Protein AF-A0A7J4EQ79-F1 (afdb_monomer)

Structure (mmCIF, N/CA/C/O backbone):
data_AF-A0A7J4EQ79-F1
#
_entry.id   AF-A0A7J4EQ79-F1
#
loop_
_atom_site.group_PDB
_atom_site.id
_atom_site.type_symbol
_atom_site.label_atom_id
_atom_site.label_alt_id
_atom_site.label_comp_id
_atom_site.label_asym_id
_atom_site.label_entity_id
_atom_site.label_seq_id
_atom_site.pdbx_PDB_ins_code
_atom_site.Cartn_x
_atom_site.Cartn_y
_atom_site.Cartn_z
_atom_site.occupancy
_atom_site.B_iso_or_equiv
_atom_site.auth_seq_id
_atom_site.auth_comp_id
_atom_site.auth_asym_id
_atom_site.auth_atom_id
_atom_site.pdbx_PDB_model_num
ATOM 1 N N . MET A 1 1 ? 12.457 -4.983 5.572 1.00 56.47 1 MET A N 1
ATOM 2 C CA . MET A 1 1 ? 11.618 -4.082 6.400 1.00 56.47 1 MET A CA 1
ATOM 3 C C . MET A 1 1 ? 12.089 -2.631 6.639 1.00 56.47 1 MET A C 1
ATOM 5 O O . MET A 1 1 ? 11.504 -1.751 6.035 1.00 56.47 1 MET A O 1
ATOM 9 N N . ARG A 1 2 ? 13.084 -2.270 7.482 1.00 57.53 2 ARG A N 1
ATOM 10 C CA . ARG A 1 2 ? 13.373 -0.821 7.752 1.00 57.53 2 ARG A CA 1
ATOM 11 C C . ARG A 1 2 ? 14.104 -0.050 6.636 1.00 57.53 2 ARG A C 1
ATOM 13 O O . ARG A 1 2 ? 14.234 1.163 6.742 1.00 57.53 2 ARG A O 1
ATOM 20 N N . ARG A 1 3 ? 14.628 -0.730 5.612 1.00 60.31 3 ARG A N 1
ATOM 21 C CA . ARG A 1 3 ? 15.506 -0.119 4.595 1.00 60.31 3 ARG A CA 1
ATOM 22 C C . ARG A 1 3 ? 14.775 0.634 3.477 1.00 60.3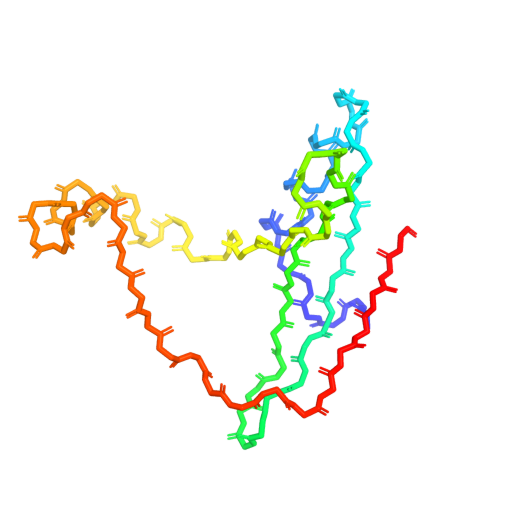1 3 ARG A C 1
ATOM 24 O O . ARG A 1 3 ? 15.418 1.457 2.841 1.00 60.31 3 ARG A O 1
ATOM 31 N N . TYR A 1 4 ? 13.474 0.401 3.292 1.00 63.53 4 TYR A N 1
ATOM 32 C CA . TYR A 1 4 ? 12.721 0.900 2.131 1.00 63.53 4 TYR A CA 1
ATOM 33 C C . TYR A 1 4 ? 11.463 1.709 2.494 1.00 63.53 4 TYR A C 1
ATOM 35 O O . TYR A 1 4 ? 10.739 2.157 1.613 1.00 63.53 4 TYR A O 1
ATOM 43 N N . LEU A 1 5 ? 11.198 1.935 3.787 1.00 73.12 5 LEU A N 1
ATOM 44 C CA . LEU A 1 5 ? 10.035 2.705 4.235 1.00 73.12 5 LEU A CA 1
ATOM 45 C C . LEU A 1 5 ? 10.343 4.205 4.224 1.00 73.12 5 LEU A C 1
ATOM 47 O O . LEU A 1 5 ? 11.191 4.678 4.985 1.00 73.12 5 LEU A O 1
ATOM 51 N N . SER A 1 6 ? 9.629 4.950 3.381 1.00 82.69 6 SER A N 1
ATOM 52 C CA . SER A 1 6 ? 9.690 6.411 3.346 1.00 82.69 6 SER A CA 1
ATOM 53 C C . SER A 1 6 ? 8.865 7.047 4.476 1.00 82.69 6 SER A C 1
ATOM 55 O O . SER A 1 6 ? 8.067 6.388 5.153 1.00 82.69 6 SER A O 1
ATOM 57 N N . SER A 1 7 ? 9.046 8.351 4.700 1.00 85.00 7 SER A N 1
ATOM 58 C CA . SER A 1 7 ? 8.302 9.098 5.724 1.00 85.00 7 SER A CA 1
ATOM 59 C C . SER A 1 7 ? 6.790 9.112 5.491 1.00 85.00 7 SER A C 1
ATOM 61 O O . SER A 1 7 ? 6.024 9.100 6.451 1.00 85.00 7 SER A O 1
ATOM 63 N N . GLU A 1 8 ? 6.357 9.110 4.233 1.00 87.12 8 GLU A N 1
ATOM 64 C CA . GLU A 1 8 ? 4.954 9.116 3.816 1.00 87.12 8 GLU A CA 1
ATOM 65 C C . GLU A 1 8 ? 4.262 7.816 4.224 1.00 87.12 8 GLU A C 1
ATOM 67 O O . GLU A 1 8 ? 3.186 7.853 4.822 1.00 87.12 8 GLU A O 1
ATOM 72 N N . ILE A 1 9 ? 4.933 6.683 3.995 1.00 90.94 9 ILE A N 1
ATOM 73 C CA . ILE A 1 9 ? 4.443 5.349 4.354 1.00 90.94 9 ILE A CA 1
ATOM 74 C C . ILE A 1 9 ? 4.225 5.242 5.868 1.00 90.94 9 ILE A C 1
ATOM 76 O O . ILE A 1 9 ? 3.191 4.740 6.321 1.00 90.94 9 ILE A O 1
ATOM 80 N N . TYR A 1 10 ? 5.165 5.766 6.663 1.00 91.94 10 TYR A N 1
ATOM 81 C CA . TYR A 1 10 ? 5.017 5.844 8.119 1.00 91.94 10 TYR A CA 1
ATOM 82 C C . TYR A 1 10 ? 3.888 6.783 8.549 1.00 91.94 10 TYR A C 1
ATOM 84 O O . TYR A 1 10 ? 3.138 6.461 9.471 1.00 91.94 10 TYR A O 1
ATOM 92 N N . LEU A 1 11 ? 3.766 7.945 7.906 1.00 92.00 11 LEU A N 1
ATOM 93 C CA . LEU A 1 11 ? 2.764 8.944 8.258 1.00 92.00 11 LEU A CA 1
ATOM 94 C C . LEU A 1 11 ? 1.344 8.424 8.010 1.00 92.00 11 LEU A C 1
ATOM 96 O O . LEU A 1 11 ? 0.491 8.562 8.887 1.00 92.00 11 LEU A O 1
ATOM 100 N N . LEU A 1 12 ? 1.091 7.800 6.854 1.00 93.19 12 LEU A N 1
ATOM 101 C CA . LEU A 1 12 ? -0.216 7.220 6.539 1.00 93.19 12 LEU A CA 1
ATOM 102 C C . LEU A 1 12 ? -0.568 6.085 7.506 1.00 93.19 12 LEU A C 1
ATOM 104 O O . LEU A 1 12 ? -1.662 6.094 8.069 1.00 93.19 12 LEU A O 1
ATOM 108 N N . HIS A 1 13 ? 0.368 5.163 7.750 1.00 95.19 13 HIS A N 1
ATOM 109 C CA . HIS A 1 13 ? 0.185 4.067 8.704 1.00 95.19 13 HIS A CA 1
ATOM 110 C C . HIS A 1 13 ? -0.203 4.583 10.095 1.00 95.19 13 HIS A C 1
ATOM 112 O O . HIS A 1 13 ? -1.243 4.218 10.637 1.00 95.19 13 HIS A O 1
ATOM 118 N N . ASN A 1 14 ? 0.608 5.478 10.665 1.00 95.19 14 ASN A N 1
ATOM 119 C CA . ASN A 1 14 ? 0.401 5.953 12.032 1.00 95.19 14 ASN A CA 1
ATOM 120 C C . ASN A 1 14 ? -0.903 6.742 12.170 1.00 95.19 14 ASN A C 1
ATOM 122 O 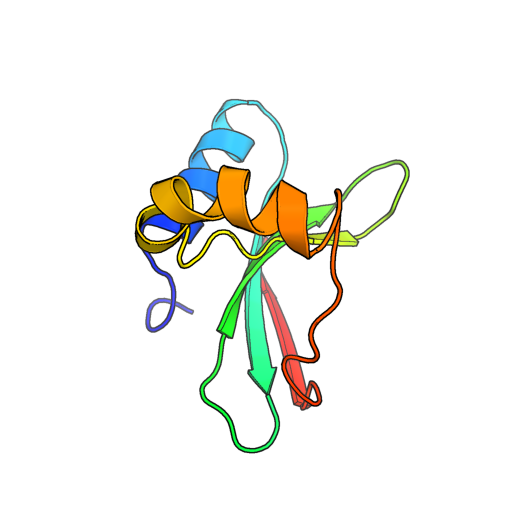O . ASN A 1 14 ? -1.605 6.597 13.168 1.00 95.19 14 ASN A O 1
ATOM 126 N N . ASN A 1 15 ? -1.251 7.552 11.168 1.00 96.19 15 ASN A N 1
ATOM 127 C CA . ASN A 1 15 ? -2.520 8.269 11.169 1.00 96.19 15 ASN A CA 1
ATOM 128 C C . ASN A 1 15 ? -3.710 7.308 11.090 1.00 96.19 15 ASN A C 1
ATOM 130 O O . ASN A 1 15 ? -4.702 7.533 11.778 1.00 96.19 15 ASN A O 1
ATOM 134 N N . ALA A 1 16 ? -3.627 6.241 10.294 1.00 95.75 16 ALA A N 1
ATOM 135 C CA . ALA A 1 16 ? -4.682 5.235 10.233 1.00 95.75 16 ALA A CA 1
ATOM 136 C C . ALA A 1 16 ? -4.871 4.525 11.583 1.00 95.75 16 ALA A C 1
ATOM 138 O O . ALA A 1 16 ? -5.986 4.511 12.109 1.00 95.75 16 ALA A O 1
ATOM 139 N N . GLU A 1 17 ? -3.780 4.048 12.186 1.00 96.00 17 GLU A N 1
ATOM 140 C CA . GLU A 1 17 ? -3.796 3.362 13.485 1.00 96.00 17 GLU A CA 1
ATOM 141 C C . GLU A 1 17 ? -4.372 4.248 14.601 1.00 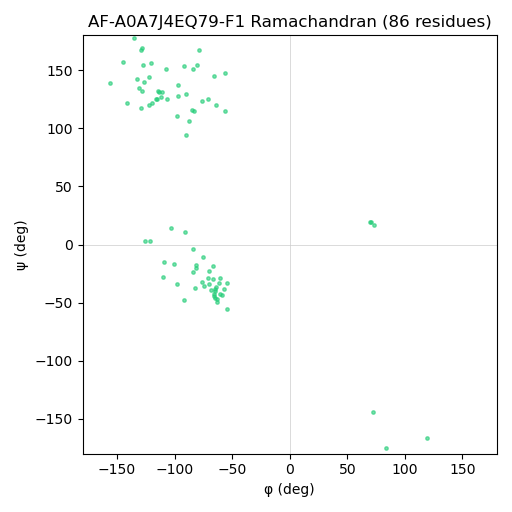96.00 17 GLU A C 1
ATOM 143 O O . GLU A 1 17 ? -5.239 3.819 15.361 1.00 96.00 17 GLU A O 1
ATOM 148 N N . VAL A 1 18 ? -3.980 5.528 14.657 1.00 97.69 18 VAL A N 1
ATOM 149 C CA . VAL A 1 18 ? -4.533 6.505 15.619 1.00 97.69 18 VAL A CA 1
ATOM 150 C C . VAL A 1 18 ? -6.045 6.701 15.446 1.00 97.69 18 VAL A C 1
ATOM 152 O O . VAL A 1 18 ? -6.742 6.986 16.419 1.00 97.69 18 VAL A O 1
ATOM 155 N N . ASN A 1 19 ? -6.570 6.521 14.234 1.00 96.56 19 ASN A N 1
ATOM 156 C CA . ASN A 1 19 ? -8.001 6.607 13.937 1.00 96.56 19 ASN A CA 1
ATOM 157 C C . ASN A 1 19 ? -8.728 5.251 14.047 1.00 96.56 19 ASN A C 1
ATOM 159 O O . ASN A 1 19 ? -9.886 5.144 13.646 1.00 96.56 19 ASN A O 1
ATOM 163 N N . GLY A 1 20 ? -8.078 4.216 14.593 1.00 94.31 20 GLY A N 1
ATOM 164 C CA . GLY A 1 20 ? -8.667 2.886 14.769 1.00 94.31 20 GLY A CA 1
ATOM 165 C C . GLY A 1 20 ? -8.813 2.091 13.469 1.00 94.31 20 GLY A C 1
ATOM 166 O O . GLY A 1 20 ? -9.574 1.123 13.424 1.00 94.31 20 GLY A O 1
ATOM 167 N N . ILE A 1 21 ? -8.109 2.493 12.409 1.00 93.62 21 ILE A N 1
ATOM 168 C CA . ILE A 1 21 ? -8.061 1.779 11.134 1.00 93.62 21 ILE A CA 1
ATOM 169 C C . ILE A 1 21 ? -6.787 0.941 11.126 1.00 93.62 21 ILE A C 1
ATOM 171 O O . ILE A 1 21 ? -5.693 1.491 11.028 1.00 93.62 21 ILE A O 1
ATOM 175 N N . ARG A 1 22 ? -6.940 -0.387 11.191 1.00 93.19 22 ARG A N 1
ATOM 176 C CA . ARG A 1 22 ? -5.801 -1.309 11.148 1.00 93.19 22 ARG A CA 1
ATOM 177 C C . ARG A 1 22 ? -5.080 -1.210 9.803 1.00 93.19 22 ARG A C 1
ATOM 179 O O . ARG A 1 22 ? -5.672 -1.498 8.756 1.00 93.19 22 ARG A O 1
ATOM 186 N N . ALA A 1 23 ? -3.809 -0.854 9.856 1.00 95.88 23 ALA A N 1
ATOM 187 C CA . ALA A 1 23 ? -2.904 -0.702 8.737 1.00 95.88 23 ALA A CA 1
ATOM 188 C C . ALA A 1 23 ? -1.713 -1.654 8.887 1.00 95.88 23 ALA A C 1
ATOM 190 O O . ALA A 1 23 ? -1.368 -2.097 9.975 1.00 95.88 23 ALA A O 1
ATOM 191 N N . GLY A 1 24 ? -1.089 -1.977 7.766 1.00 95.62 24 GLY A N 1
ATOM 192 C CA . GLY A 1 24 ? 0.175 -2.692 7.716 1.00 95.62 24 GLY A CA 1
ATOM 193 C C . GLY A 1 24 ? 1.124 -2.057 6.710 1.00 95.62 24 GLY A C 1
ATOM 194 O O . GLY A 1 24 ? 0.774 -1.110 5.991 1.00 95.62 24 GLY A O 1
ATOM 195 N N . PHE A 1 25 ? 2.320 -2.620 6.635 1.00 95.12 25 PHE A N 1
ATOM 196 C CA . PHE A 1 25 ? 3.320 -2.322 5.617 1.00 95.12 25 PHE A CA 1
ATOM 197 C C . PHE A 1 25 ? 3.431 -3.483 4.637 1.00 95.12 25 PHE A C 1
ATOM 199 O O . PHE A 1 25 ? 3.225 -4.641 5.007 1.00 95.12 25 PHE A O 1
ATOM 206 N N . VAL A 1 26 ? 3.795 -3.171 3.399 1.00 94.56 26 VAL A N 1
ATOM 207 C CA . VAL A 1 26 ? 4.059 -4.169 2.361 1.00 94.56 26 VAL A CA 1
ATOM 208 C C . VAL A 1 26 ? 5.380 -3.859 1.698 1.00 94.56 26 VAL A C 1
ATOM 210 O O . VAL A 1 26 ? 5.633 -2.705 1.359 1.00 94.56 26 VAL A O 1
ATOM 213 N N . GLU A 1 27 ? 6.190 -4.891 1.520 1.00 93.25 27 GLU A N 1
ATOM 214 C CA . GLU A 1 27 ? 7.379 -4.885 0.674 1.00 93.25 27 GLU A CA 1
ATOM 215 C C . GLU A 1 27 ? 7.030 -5.710 -0.576 1.00 93.25 27 GLU A C 1
ATOM 217 O O . GLU A 1 27 ? 6.503 -6.819 -0.462 1.00 93.25 27 GLU A O 1
ATOM 222 N N . ILE A 1 28 ? 7.205 -5.121 -1.759 1.00 93.00 28 ILE A N 1
ATOM 223 C CA . ILE A 1 28 ? 6.928 -5.757 -3.050 1.00 93.00 28 ILE A CA 1
ATOM 224 C C . ILE A 1 28 ? 8.220 -5.803 -3.844 1.00 93.00 28 ILE A C 1
ATOM 226 O O . ILE A 1 28 ? 8.775 -4.754 -4.181 1.00 93.00 28 ILE A O 1
ATOM 230 N N . ASP A 1 29 ? 8.625 -7.008 -4.222 1.00 94.06 29 ASP A N 1
ATOM 231 C CA . ASP A 1 29 ? 9.704 -7.204 -5.178 1.00 94.06 29 ASP A CA 1
ATOM 232 C C . ASP A 1 29 ? 9.130 -7.247 -6.594 1.00 94.06 29 ASP A C 1
ATOM 234 O O . ASP A 1 29 ? 8.161 -7.953 -6.893 1.00 94.06 29 ASP A O 1
ATOM 238 N N . LEU A 1 30 ? 9.719 -6.449 -7.483 1.00 91.94 30 LEU A N 1
ATOM 239 C CA . LEU A 1 30 ? 9.315 -6.335 -8.879 1.00 91.94 30 LEU A CA 1
ATOM 240 C C . LEU A 1 30 ? 10.428 -6.878 -9.770 1.00 91.94 30 LEU A C 1
ATOM 242 O O . LEU A 1 30 ? 11.580 -6.459 -9.656 1.00 91.94 30 LEU A O 1
ATOM 246 N N . VAL A 1 31 ? 10.071 -7.748 -10.718 1.00 94.62 31 VAL A N 1
ATOM 247 C CA . VAL A 1 31 ? 11.046 -8.394 -11.609 1.00 94.62 31 VAL A CA 1
ATOM 248 C C . VAL A 1 31 ? 11.876 -7.335 -12.342 1.00 94.62 31 VAL A C 1
ATOM 250 O O . VAL A 1 31 ? 11.361 -6.580 -13.172 1.00 94.62 31 VAL A O 1
ATOM 253 N N . GLY A 1 32 ? 13.178 -7.300 -12.049 1.00 93.19 32 GLY A N 1
ATOM 254 C CA . GLY A 1 32 ? 14.136 -6.391 -12.684 1.00 93.19 32 GLY A CA 1
ATOM 255 C C . GLY A 1 32 ? 13.973 -4.912 -12.314 1.00 93.19 32 GLY A C 1
ATOM 256 O O . GLY A 1 32 ? 14.450 -4.056 -13.065 1.00 93.19 32 GLY A O 1
ATOM 257 N N . ARG A 1 33 ? 13.299 -4.588 -11.202 1.00 88.81 33 ARG A N 1
ATOM 258 C CA . ARG A 1 33 ? 13.188 -3.220 -10.665 1.00 88.81 33 ARG A CA 1
ATOM 259 C C . ARG A 1 33 ? 13.586 -3.189 -9.189 1.00 88.81 33 ARG A C 1
ATOM 261 O O . ARG A 1 33 ? 13.763 -4.225 -8.560 1.00 88.81 33 ARG A O 1
ATOM 268 N N . GLU A 1 34 ? 13.743 -1.983 -8.655 1.00 89.19 34 GLU A N 1
ATOM 269 C CA . GLU A 1 34 ? 13.954 -1.801 -7.219 1.00 89.19 34 GLU A CA 1
ATOM 270 C C . GLU A 1 34 ? 12.698 -2.223 -6.431 1.00 89.19 34 GLU A C 1
ATOM 272 O O . GLU A 1 34 ? 11.583 -1.984 -6.915 1.00 89.19 34 GLU A O 1
ATOM 277 N N . PRO A 1 35 ? 12.863 -2.807 -5.228 1.00 89.06 35 PRO A N 1
ATOM 278 C CA . PRO A 1 35 ? 11.755 -3.106 -4.330 1.00 89.06 35 PRO A CA 1
ATOM 279 C C . PRO A 1 35 ? 10.931 -1.860 -4.004 1.00 89.06 35 PRO A C 1
ATOM 281 O O . PRO A 1 35 ? 11.466 -0.751 -3.895 1.00 89.06 35 PRO A O 1
ATOM 284 N N . HIS A 1 36 ? 9.627 -2.046 -3.806 1.00 89.88 36 HIS A N 1
ATOM 285 C CA . HIS A 1 36 ? 8.697 -0.963 -3.497 1.00 89.88 36 HIS A CA 1
ATOM 286 C C . HIS A 1 36 ? 7.966 -1.191 -2.180 1.00 89.88 36 HIS A C 1
ATOM 288 O O . HIS A 1 36 ? 7.620 -2.319 -1.833 1.00 89.88 36 HIS A O 1
ATOM 294 N N . ALA A 1 37 ? 7.707 -0.106 -1.453 1.00 91.81 37 ALA A N 1
ATOM 295 C CA . ALA A 1 37 ? 7.034 -0.155 -0.164 1.00 91.81 37 ALA A CA 1
ATOM 296 C C . ALA A 1 37 ? 5.669 0.534 -0.221 1.00 91.81 37 ALA A C 1
ATOM 298 O O . ALA A 1 37 ? 5.556 1.668 -0.684 1.00 91.81 37 ALA A O 1
ATOM 299 N N . LEU A 1 38 ? 4.642 -0.140 0.299 1.00 93.62 38 LEU A N 1
ATOM 300 C CA . LEU A 1 38 ? 3.254 0.329 0.317 1.00 93.62 38 LEU A CA 1
ATOM 301 C C . LEU A 1 38 ? 2.647 0.234 1.721 1.00 93.62 38 LEU A C 1
ATOM 303 O O . LEU A 1 38 ? 3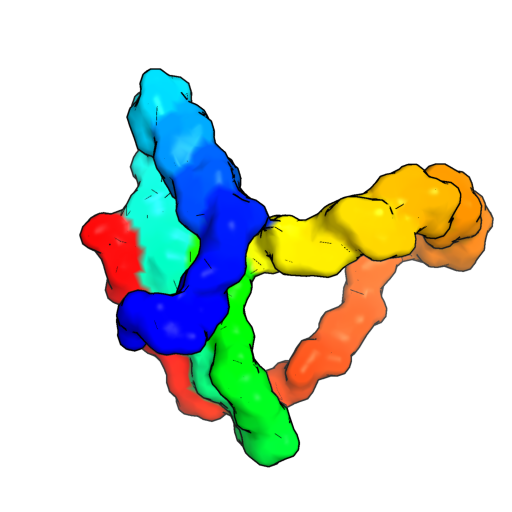.167 -0.446 2.611 1.00 93.62 38 LEU A O 1
ATOM 307 N N . ASN A 1 39 ? 1.489 0.866 1.899 1.00 95.62 39 ASN A N 1
ATOM 308 C CA . ASN A 1 39 ? 0.588 0.562 3.007 1.00 95.62 39 ASN A CA 1
ATOM 309 C C . ASN A 1 39 ? -0.439 -0.494 2.589 1.00 95.62 39 ASN A C 1
ATOM 311 O O . ASN A 1 39 ? -0.811 -0.587 1.418 1.00 95.62 39 ASN A O 1
ATOM 315 N N . VAL A 1 40 ? -0.945 -1.257 3.557 1.00 97.12 40 VAL A N 1
ATOM 316 C CA . VAL A 1 40 ? -2.031 -2.218 3.337 1.00 97.12 40 VAL A CA 1
ATOM 317 C C . VAL A 1 40 ? -3.116 -2.099 4.390 1.00 97.12 40 VAL A C 1
ATOM 319 O O . VAL A 1 40 ? -2.842 -1.876 5.565 1.00 97.12 40 VAL A O 1
ATOM 322 N N . PHE A 1 41 ? -4.360 -2.270 3.956 1.00 97.06 41 PHE A N 1
ATOM 323 C CA . PHE A 1 41 ? -5.546 -2.208 4.796 1.00 97.06 41 PHE A CA 1
ATOM 324 C C . PHE A 1 41 ? -6.395 -3.453 4.576 1.00 97.06 41 PHE A C 1
ATOM 326 O O . PHE A 1 41 ? -6.689 -3.820 3.437 1.00 97.06 41 PHE A O 1
ATOM 333 N N . ASN A 1 42 ? -6.824 -4.092 5.663 1.00 93.06 42 ASN A N 1
ATOM 334 C CA . ASN A 1 42 ? -7.802 -5.173 5.589 1.00 93.06 42 ASN A CA 1
ATOM 335 C C . ASN A 1 42 ? -9.212 -4.581 5.698 1.00 93.06 42 ASN A C 1
ATOM 337 O O . ASN A 1 42 ? -9.702 -4.323 6.798 1.00 93.06 42 ASN A O 1
ATOM 341 N N . THR A 1 43 ? -9.834 -4.308 4.554 1.00 91.12 43 THR A N 1
ATOM 342 C CA . THR A 1 43 ? -11.170 -3.705 4.491 1.00 91.12 43 THR A CA 1
ATOM 343 C C . THR A 1 43 ? -12.259 -4.767 4.619 1.00 91.12 43 THR A C 1
ATOM 345 O O . THR A 1 43 ? -12.081 -5.923 4.234 1.00 91.12 43 THR A O 1
ATOM 348 N N . THR A 1 44 ? -13.414 -4.380 5.155 1.00 90.31 44 THR A N 1
ATOM 349 C CA . THR A 1 44 ? -14.539 -5.300 5.379 1.00 90.31 44 THR A CA 1
ATOM 350 C C . THR A 1 44 ? -15.386 -5.539 4.131 1.00 90.31 44 THR A C 1
ATOM 352 O O . THR A 1 44 ? -16.101 -6.536 4.071 1.00 90.31 44 THR A O 1
ATOM 355 N N . ASP A 1 45 ? -15.317 -4.645 3.142 1.00 93.25 45 ASP A N 1
ATOM 356 C CA . ASP A 1 45 ? -16.151 -4.654 1.937 1.00 93.25 45 ASP A CA 1
ATOM 357 C C . ASP A 1 45 ? -15.381 -5.018 0.657 1.00 93.25 45 ASP A C 1
ATOM 359 O O . ASP A 1 45 ? -15.976 -5.564 -0.272 1.00 93.25 45 ASP A O 1
ATOM 363 N N . ARG A 1 46 ? -14.070 -4.743 0.595 1.00 91.56 46 ARG A N 1
ATOM 364 C CA . ARG A 1 46 ? -13.228 -4.964 -0.598 1.00 91.56 46 ARG A CA 1
ATOM 365 C C . ARG A 1 46 ? -12.037 -5.899 -0.370 1.00 91.56 46 ARG A C 1
ATOM 367 O O . ARG A 1 46 ? -11.264 -6.128 -1.296 1.00 91.56 46 ARG A O 1
ATOM 374 N N . GLY A 1 47 ? -11.895 -6.463 0.830 1.00 92.19 47 GLY A N 1
ATOM 375 C CA . GLY A 1 47 ? -10.758 -7.306 1.197 1.00 92.19 47 GLY A CA 1
ATOM 376 C C . GLY A 1 47 ? -9.472 -6.500 1.393 1.00 92.19 47 GLY A C 1
ATOM 377 O O . GLY A 1 47 ? -9.496 -5.382 1.909 1.00 92.19 47 GLY A O 1
ATOM 378 N N . ILE A 1 48 ? -8.333 -7.072 1.008 1.00 93.56 48 ILE A N 1
ATOM 379 C CA . ILE A 1 48 ? -7.023 -6.436 1.184 1.00 93.56 48 ILE A CA 1
ATOM 380 C C . ILE A 1 48 ? -6.830 -5.340 0.128 1.00 93.56 48 ILE A C 1
ATOM 382 O O . ILE A 1 48 ? -6.887 -5.609 -1.070 1.00 93.56 48 ILE A O 1
ATOM 386 N N . VAL A 1 49 ? -6.573 -4.112 0.580 1.00 95.00 49 VAL A N 1
ATOM 387 C CA . VAL A 1 49 ? -6.309 -2.944 -0.271 1.00 9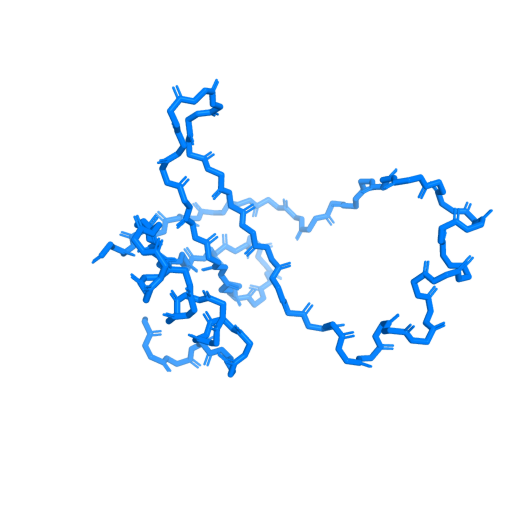5.00 49 VAL A CA 1
ATOM 388 C C . VAL A 1 49 ? -4.880 -2.461 -0.047 1.00 95.00 49 VAL A C 1
ATOM 390 O O . VAL A 1 49 ? -4.501 -2.159 1.082 1.00 95.00 49 VAL A O 1
ATOM 393 N N . PHE A 1 50 ? -4.114 -2.352 -1.132 1.00 94.44 50 PHE A N 1
ATOM 394 C CA . PHE A 1 50 ? -2.759 -1.801 -1.149 1.00 94.44 50 PHE A CA 1
ATOM 395 C C . PHE A 1 50 ? -2.799 -0.329 -1.565 1.00 94.44 50 PHE A C 1
ATOM 397 O O . PHE A 1 50 ? -3.522 0.031 -2.496 1.00 94.44 50 PHE A O 1
ATOM 404 N N . VAL A 1 51 ? -2.033 0.522 -0.884 1.00 92.69 51 VAL A N 1
ATOM 405 C CA . VAL A 1 51 ? -2.000 1.970 -1.120 1.00 92.69 51 VAL A CA 1
ATOM 406 C C . VAL A 1 51 ? -0.559 2.433 -1.283 1.00 92.69 51 VAL A C 1
ATOM 408 O O . VAL A 1 51 ? 0.236 2.358 -0.346 1.00 92.69 51 VAL A O 1
ATOM 411 N N . ASP A 1 52 ? -0.247 2.954 -2.468 1.00 90.25 52 ASP A N 1
ATOM 412 C CA . ASP A 1 52 ? 0.991 3.684 -2.731 1.00 90.25 52 ASP A CA 1
ATOM 413 C C . ASP A 1 52 ? 0.792 5.160 -2.397 1.00 90.25 52 ASP A C 1
ATOM 415 O O . ASP A 1 52 ? 0.095 5.882 -3.113 1.00 90.25 52 ASP A O 1
ATOM 419 N N . CYS A 1 53 ? 1.372 5.602 -1.283 1.00 86.38 53 CYS A N 1
ATOM 420 C CA . CYS A 1 53 ? 1.337 7.005 -0.876 1.00 86.38 53 CYS A CA 1
ATOM 421 C C . CYS A 1 53 ? 2.658 7.746 -1.136 1.00 86.38 53 CYS A C 1
ATOM 423 O O . CYS A 1 53 ? 2.857 8.851 -0.630 1.00 86.38 53 CYS A O 1
ATOM 425 N N . THR A 1 54 ? 3.562 7.167 -1.929 1.00 83.94 54 THR A N 1
ATOM 426 C CA . THR A 1 54 ? 4.848 7.788 -2.264 1.00 83.94 54 THR A CA 1
ATOM 427 C C . THR A 1 54 ? 4.710 8.825 -3.389 1.00 83.94 54 THR A C 1
ATOM 429 O O . THR A 1 54 ? 3.775 8.797 -4.196 1.00 83.94 54 THR A O 1
ATOM 432 N N . GLY A 1 55 ? 5.625 9.803 -3.437 1.00 72.19 55 GLY A N 1
ATOM 433 C CA . GLY A 1 55 ? 5.681 10.798 -4.521 1.00 72.19 55 GLY A CA 1
ATOM 434 C C . GLY A 1 55 ? 4.538 11.825 -4.531 1.00 72.19 55 GLY A C 1
ATOM 435 O O . GLY A 1 55 ? 4.279 12.452 -5.560 1.00 72.19 55 GLY A O 1
ATOM 436 N N . ILE A 1 56 ? 3.831 12.004 -3.409 1.00 64.06 56 ILE A N 1
ATOM 437 C CA . ILE A 1 56 ? 2.688 12.928 -3.307 1.00 64.06 56 ILE A CA 1
ATOM 438 C C . ILE A 1 56 ? 3.130 14.402 -3.368 1.00 64.06 56 ILE A C 1
ATOM 440 O O . ILE A 1 56 ? 2.407 15.224 -3.939 1.00 64.06 56 ILE A O 1
ATOM 444 N N . ASP A 1 57 ? 4.301 14.760 -2.832 1.00 57.09 57 ASP A N 1
ATOM 445 C CA . ASP A 1 57 ? 4.741 16.164 -2.787 1.00 57.09 57 ASP A CA 1
ATOM 446 C C . ASP A 1 57 ? 5.237 16.702 -4.140 1.00 57.09 57 ASP A C 1
ATOM 448 O O . ASP A 1 57 ? 4.926 17.847 -4.470 1.00 57.09 57 ASP A O 1
ATOM 452 N N . ASP A 1 58 ? 5.840 15.869 -4.994 1.00 53.66 58 ASP A N 1
ATOM 453 C CA . ASP A 1 58 ? 6.156 16.255 -6.381 1.00 53.66 58 ASP A CA 1
ATOM 454 C C . ASP A 1 58 ? 4.893 16.378 -7.252 1.00 53.66 58 ASP A C 1
ATOM 456 O O . ASP A 1 58 ? 4.875 17.078 -8.268 1.00 53.66 58 ASP A O 1
ATOM 460 N N . ARG A 1 59 ? 3.798 15.714 -6.855 1.00 52.59 59 ARG A N 1
ATOM 461 C CA . ARG A 1 59 ? 2.578 15.606 -7.665 1.00 52.59 59 ARG A CA 1
ATOM 462 C C . ARG A 1 59 ? 1.461 16.557 -7.264 1.00 52.59 59 ARG A C 1
ATOM 464 O O . ARG A 1 59 ? 0.599 16.784 -8.105 1.00 52.59 59 ARG A O 1
ATOM 471 N N . LYS A 1 60 ? 1.447 17.177 -6.077 1.00 53.19 60 LYS A N 1
ATOM 472 C CA . LYS A 1 60 ? 0.361 18.104 -5.661 1.00 53.19 60 LYS A CA 1
ATOM 473 C C . LYS A 1 60 ? 0.107 19.255 -6.638 1.00 53.19 60 LYS A C 1
ATOM 475 O O . LYS A 1 60 ? -1.039 19.671 -6.789 1.00 53.19 60 LYS A O 1
ATOM 480 N N . VAL A 1 61 ? 1.148 19.747 -7.309 1.00 52.47 61 VAL A N 1
ATOM 481 C CA . VAL A 1 61 ? 1.012 20.774 -8.357 1.00 52.47 61 VAL A CA 1
ATOM 482 C C . VAL A 1 61 ? 0.435 20.166 -9.643 1.00 52.47 61 VAL A C 1
ATOM 484 O O . VAL A 1 61 ? -0.417 20.779 -10.277 1.00 52.47 61 VAL A O 1
ATOM 487 N N . SER A 1 62 ? 0.803 18.921 -9.965 1.00 55.75 62 SER A N 1
ATOM 488 C CA . SER A 1 62 ? 0.367 18.224 -11.180 1.00 55.75 62 SER A CA 1
ATOM 489 C C . SER 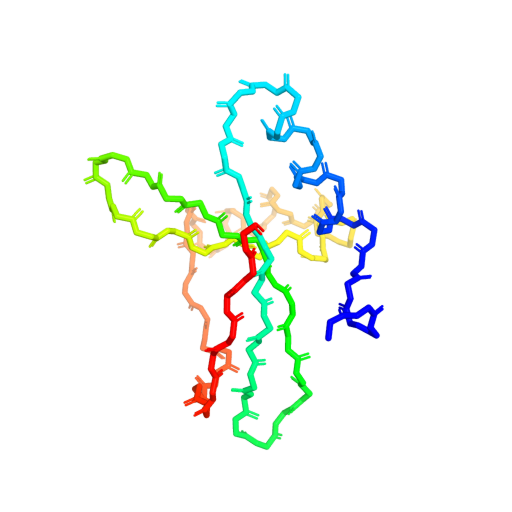A 1 62 ? -0.996 17.533 -11.074 1.00 55.75 62 SER A C 1
ATOM 491 O O . SER A 1 62 ? -1.628 17.349 -12.097 1.00 55.75 62 SER A O 1
ATOM 493 N N . LEU A 1 63 ? -1.500 17.163 -9.889 1.00 57.50 63 LEU A N 1
ATOM 494 C CA . LEU A 1 63 ? -2.691 16.302 -9.769 1.00 57.50 63 LEU A CA 1
ATOM 495 C C . LEU A 1 63 ? -3.960 16.952 -10.341 1.00 57.50 63 LEU A C 1
ATOM 497 O O . LEU A 1 63 ? -4.743 16.271 -10.990 1.00 57.50 63 LEU A O 1
ATOM 501 N N . LYS A 1 64 ? -4.134 18.274 -10.192 1.00 63.88 64 LYS A N 1
ATOM 502 C CA . LYS A 1 64 ? -5.252 19.009 -10.826 1.00 63.88 64 LYS A CA 1
ATOM 503 C C . LYS A 1 64 ? -5.106 19.132 -12.347 1.00 63.88 64 LYS A C 1
ATOM 505 O O . LYS A 1 64 ? -6.101 19.253 -13.058 1.00 63.88 64 LYS A O 1
ATOM 510 N N . GLU A 1 65 ? -3.875 19.153 -12.850 1.00 64.75 65 GLU A N 1
ATOM 511 C CA . GLU A 1 65 ? -3.579 19.221 -14.286 1.00 64.75 65 GLU A CA 1
ATOM 512 C C . GLU A 1 65 ? -3.658 17.832 -14.935 1.00 64.75 65 GLU A C 1
ATOM 514 O O . GLU A 1 65 ? -4.195 17.681 -16.030 1.00 64.75 65 GLU A O 1
ATOM 519 N N . GLN A 1 66 ? -3.209 16.804 -14.220 1.00 59.88 66 GLN A N 1
ATOM 520 C CA . GLN A 1 66 ? -3.313 15.397 -14.575 1.00 59.88 66 GLN A CA 1
ATOM 521 C C . GLN A 1 66 ? -4.762 14.922 -14.535 1.00 59.88 66 GLN A C 1
ATOM 523 O O . GLN A 1 66 ? -5.161 14.230 -15.457 1.00 59.88 66 GLN A O 1
ATOM 528 N N . GLU A 1 67 ? -5.588 15.344 -13.572 1.00 66.62 67 GLU A N 1
ATOM 529 C CA . GLU A 1 67 ? -7.030 15.039 -13.559 1.00 66.62 67 GLU A CA 1
ATOM 530 C C . GLU A 1 67 ? -7.723 15.530 -14.843 1.00 66.62 67 GLU A C 1
ATOM 532 O O . GLU A 1 67 ? -8.550 14.821 -15.417 1.00 66.62 67 GLU A O 1
ATOM 537 N N . LYS A 1 68 ? -7.327 16.704 -15.361 1.00 68.38 68 LYS A N 1
ATOM 538 C CA . LYS A 1 68 ? -7.818 17.218 -16.651 1.00 68.38 68 LYS A CA 1
ATOM 539 C C . LYS A 1 68 ? -7.366 16.389 -17.856 1.00 68.38 68 LYS A C 1
ATOM 541 O O . LYS A 1 68 ? -8.072 16.391 -18.861 1.00 68.38 68 LYS A O 1
ATOM 546 N N . PHE A 1 69 ? -6.200 15.744 -17.793 1.00 61.91 69 PHE A N 1
ATOM 547 C CA . PHE A 1 69 ? -5.602 15.024 -18.926 1.00 61.91 69 PHE A CA 1
ATOM 548 C C . PHE A 1 69 ? -5.861 13.506 -18.900 1.00 61.91 69 PHE A C 1
ATOM 550 O O . PHE A 1 69 ? -6.019 12.893 -19.950 1.00 61.91 69 PHE A O 1
ATOM 557 N N . LEU A 1 70 ? -5.924 12.904 -17.712 1.00 62.75 70 LEU A N 1
ATOM 558 C CA . LEU A 1 70 ? -5.986 11.459 -17.468 1.00 62.75 70 LEU A CA 1
ATOM 559 C C . LEU A 1 70 ? -7.356 10.992 -16.945 1.00 62.75 70 LEU A C 1
ATOM 561 O O . LEU A 1 70 ? -7.646 9.799 -16.993 1.00 62.75 70 LEU A O 1
ATOM 565 N N . GLY A 1 71 ? -8.212 11.908 -16.477 1.00 60.56 71 GLY A N 1
ATOM 566 C CA . GLY A 1 71 ? -9.478 11.581 -15.816 1.00 60.56 71 GLY A CA 1
ATOM 567 C C . GLY A 1 71 ? -9.319 11.271 -14.322 1.00 60.56 71 GLY A C 1
ATOM 568 O O . GLY A 1 71 ? -8.241 11.408 -13.749 1.00 60.56 71 GLY A O 1
ATOM 569 N N . SER A 1 72 ? -10.414 10.863 -13.669 1.00 66.00 72 SER A N 1
ATOM 570 C CA . SER A 1 72 ? -10.481 10.662 -12.207 1.00 66.00 72 SER A CA 1
ATOM 571 C C . SER A 1 72 ? -9.612 9.516 -11.677 1.00 66.00 72 SER A C 1
ATOM 573 O O . SER A 1 72 ? -9.361 9.434 -10.478 1.00 66.00 72 SER A O 1
ATOM 575 N N . TYR A 1 73 ? -9.200 8.603 -12.554 1.00 63.81 73 TYR A N 1
ATOM 576 C CA . TYR A 1 73 ? -8.287 7.505 -12.264 1.00 63.81 73 TYR A CA 1
ATOM 577 C C . TYR A 1 73 ? -7.621 7.077 -13.570 1.00 63.81 73 TYR A C 1
ATOM 579 O O . TYR A 1 73 ? -8.276 6.983 -14.607 1.00 63.81 73 TYR A O 1
ATOM 587 N N . PHE A 1 74 ? -6.328 6.787 -13.511 1.00 69.50 74 PHE A N 1
ATOM 588 C CA . PHE A 1 74 ? -5.591 6.181 -14.610 1.00 69.50 74 PHE A CA 1
ATOM 589 C C . PHE A 1 74 ? -4.856 4.951 -14.098 1.00 69.50 74 PHE A C 1
ATOM 591 O O . PHE A 1 74 ? -4.570 4.833 -12.906 1.00 69.50 74 PHE A O 1
ATOM 598 N N . TRP A 1 75 ? -4.592 4.019 -15.003 1.00 76.38 75 TRP A N 1
ATOM 599 C CA . TRP A 1 75 ? -3.850 2.808 -14.703 1.00 76.38 75 TRP A CA 1
ATOM 600 C C . TRP A 1 75 ? -2.508 2.872 -15.417 1.00 76.38 75 TRP A C 1
ATOM 602 O O . TRP A 1 75 ? -2.467 3.103 -16.626 1.00 76.38 75 TRP A O 1
ATOM 612 N N . ASP A 1 76 ? -1.433 2.672 -14.664 1.00 78.12 76 ASP A N 1
ATOM 613 C CA . ASP A 1 76 ? -0.087 2.521 -15.198 1.00 78.12 76 ASP A CA 1
ATOM 614 C C . ASP A 1 76 ? 0.524 1.224 -14.665 1.00 78.12 76 ASP A C 1
ATOM 616 O O . ASP A 1 76 ? 0.326 0.853 -13.504 1.00 78.12 76 ASP A O 1
ATOM 620 N N . SER A 1 7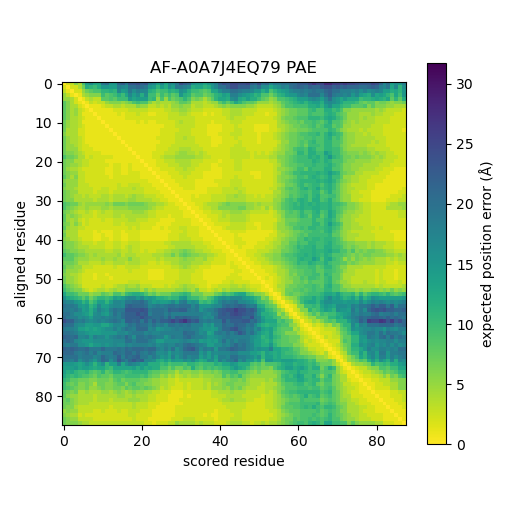7 ? 1.243 0.513 -15.529 1.00 85.69 77 SER A N 1
ATOM 621 C CA . SER A 1 77 ? 1.850 -0.765 -15.173 1.00 85.69 77 SER A CA 1
ATOM 622 C C . SER A 1 77 ? 3.181 -0.531 -14.465 1.00 85.69 77 SER A C 1
ATOM 624 O O . SER A 1 77 ? 4.150 -0.065 -15.066 1.00 85.69 77 SER A O 1
ATOM 626 N N . LEU A 1 78 ? 3.260 -0.918 -13.189 1.00 82.75 78 LEU A N 1
ATOM 627 C CA . LEU A 1 78 ? 4.501 -0.849 -12.410 1.00 82.75 78 LEU A CA 1
ATOM 628 C C . LEU A 1 78 ? 5.424 -2.064 -12.616 1.00 82.75 78 LEU A C 1
ATOM 630 O O . LEU A 1 78 ? 6.554 -2.053 -12.131 1.00 82.75 78 LEU A O 1
ATOM 634 N N . GLY A 1 79 ? 5.011 -3.070 -13.389 1.00 88.56 79 GLY A N 1
ATOM 635 C CA . GLY A 1 79 ? 5.805 -4.266 -13.684 1.00 88.56 79 GLY A CA 1
ATOM 636 C C . GLY A 1 79 ? 5.149 -5.559 -13.203 1.00 88.56 79 GLY A C 1
ATOM 637 O O . GLY A 1 79 ? 3.959 -5.590 -12.895 1.00 88.56 79 GLY A O 1
ATOM 638 N N . ILE A 1 80 ? 5.932 -6.639 -13.185 1.00 93.81 80 ILE A N 1
ATOM 639 C CA . ILE A 1 80 ? 5.502 -7.962 -12.719 1.00 93.81 80 ILE A CA 1
ATOM 640 C C . ILE A 1 80 ? 5.963 -8.125 -11.272 1.00 93.81 80 ILE A C 1
ATOM 642 O O . ILE A 1 80 ? 7.144 -7.935 -10.987 1.00 93.81 80 ILE A O 1
ATOM 646 N N . VAL A 1 81 ? 5.032 -8.482 -10.387 1.00 94.06 81 VAL A N 1
ATOM 647 C CA . VAL A 1 81 ? 5.333 -8.828 -8.993 1.00 94.06 81 VAL A CA 1
ATOM 648 C C . VAL A 1 81 ? 6.046 -10.175 -8.954 1.00 94.06 81 VAL A C 1
ATOM 650 O O . VAL A 1 81 ? 5.539 -11.154 -9.504 1.00 94.06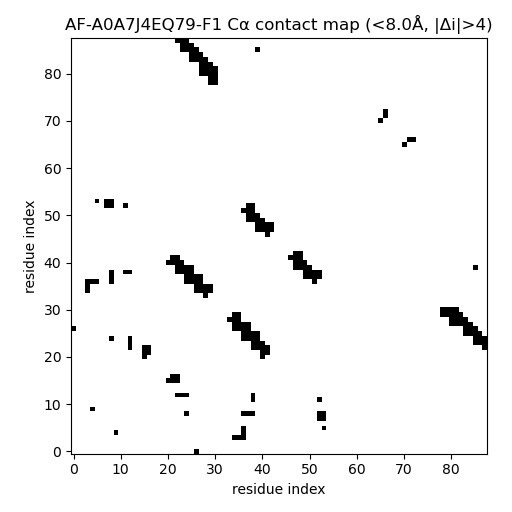 81 VAL A O 1
ATOM 653 N N . GLU A 1 82 ? 7.215 -10.200 -8.324 1.00 95.75 82 GLU A N 1
ATOM 654 C CA . GLU A 1 82 ? 7.993 -11.408 -8.052 1.00 95.75 82 GLU A CA 1
ATOM 655 C C . GLU A 1 82 ? 7.639 -11.985 -6.680 1.00 95.75 82 GLU A C 1
ATOM 657 O O . GLU A 1 82 ? 7.323 -13.171 -6.587 1.00 95.75 82 GLU A O 1
ATOM 662 N N . ASP A 1 83 ? 7.612 -11.136 -5.649 1.00 95.44 83 ASP A N 1
ATOM 663 C CA . ASP A 1 83 ? 7.289 -11.518 -4.274 1.00 95.44 83 ASP A CA 1
ATOM 664 C C . ASP A 1 83 ? 6.512 -10.413 -3.537 1.00 95.44 83 ASP A C 1
ATOM 666 O O . ASP A 1 83 ? 6.534 -9.239 -3.928 1.00 95.44 83 ASP A O 1
ATOM 670 N N . ILE A 1 84 ? 5.776 -10.807 -2.494 1.00 94.25 84 ILE A N 1
ATOM 671 C CA . ILE A 1 84 ? 5.014 -9.895 -1.644 1.00 94.25 84 ILE A CA 1
ATOM 672 C C . ILE A 1 84 ? 5.079 -10.317 -0.176 1.00 94.25 84 ILE A C 1
ATOM 674 O O . ILE A 1 84 ? 4.587 -11.379 0.214 1.00 94.25 84 ILE A O 1
ATOM 678 N N . GLU A 1 85 ? 5.571 -9.413 0.667 1.00 95.06 85 GLU A N 1
ATOM 679 C CA . GLU A 1 85 ? 5.612 -9.599 2.114 1.00 95.06 85 GLU A CA 1
ATOM 680 C C . GLU A 1 85 ? 4.730 -8.566 2.815 1.00 95.06 85 GLU A C 1
ATOM 682 O O . GLU A 1 85 ? 4.881 -7.357 2.633 1.00 95.06 85 GLU A O 1
ATOM 687 N N . ILE A 1 86 ? 3.800 -9.046 3.646 1.00 94.50 86 ILE A N 1
ATOM 688 C CA . ILE A 1 86 ? 2.861 -8.209 4.398 1.00 94.50 86 ILE A CA 1
ATOM 689 C C . ILE A 1 86 ? 3.184 -8.267 5.888 1.00 94.50 86 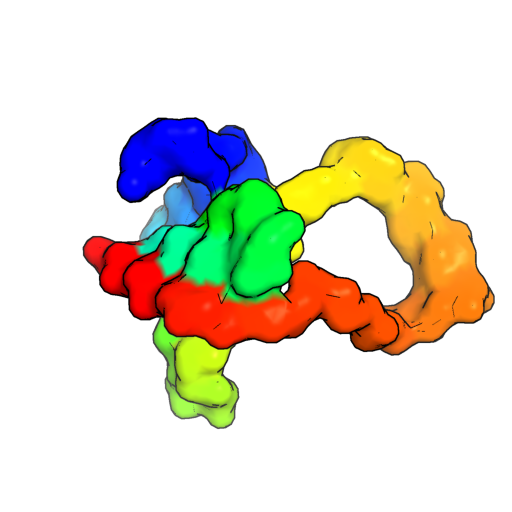ILE A C 1
ATOM 691 O O . ILE A 1 86 ? 3.259 -9.342 6.487 1.00 94.50 86 ILE A O 1
ATOM 695 N N . TYR A 1 87 ? 3.264 -7.089 6.497 1.00 93.00 87 TYR A N 1
ATOM 696 C CA . TYR A 1 87 ? 3.555 -6.896 7.907 1.00 93.00 87 TYR A CA 1
ATOM 697 C C . TYR A 1 87 ? 2.419 -6.116 8.567 1.00 93.00 87 TYR A C 1
ATOM 699 O O . TYR A 1 87 ? 2.135 -4.986 8.170 1.00 93.00 87 TYR A O 1
ATOM 707 N N . TRP A 1 88 ? 1.777 -6.726 9.562 1.00 92.38 88 TRP A N 1
ATOM 708 C CA . TRP A 1 88 ? 0.676 -6.134 10.329 1.00 92.38 88 TRP A CA 1
ATOM 709 C C . TRP A 1 88 ? 1.120 -5.612 11.688 1.00 92.38 88 TRP A C 1
ATOM 711 O O . TRP A 1 88 ? 2.105 -6.157 12.236 1.00 92.38 88 TRP A O 1
#

Secondary structure (DSSP, 8-state):
-TTS--HHHHHHHHHHHHTT--EEEEEEEETTS--EEEEEEEETTTEEEEE--TTHHHHTTTHHHHHHHH-S--------EEEEEEE-

Foldseek 3Di:
DPPADDPQQVVVCVVCVVVVFHKWKKWWDAVPDDIHIWMWGQDPPPGIDTGDRPPCVVCVVPPVVCCVVANPDHDDDPHDTPDMDIGD

Mean predicted aligned error: 7.08 Å

Radius of gyration: 14.26 Å; Cα contacts (8 Å, |Δi|>4): 115; chains: 1; bounding box: 32×32×34 Å

Solvent-accessible surface area (backbone atoms only — not comparable to full-atom values): 5435 Å² total; per-residue (Å²): 123,88,88,63,66,52,73,51,51,52,51,53,37,52,56,33,46,76,71,73,39,71,47,28,42,31,48,35,37,29,69,96,54,77,70,44,59,32,33,33,33,77,44,94,86,77,43,77,44,78,42,79,62,74,70,52,81,82,32,65,79,42,50,72,58,43,38,75,75,56,44,98,68,78,88,79,89,91,72,51,78,71,48,78,49,81,46,116

Nearest PDB structures (foldseek):
  5wbf-assembly2_B  TM=2.343E-01  e=3.499E-01  Helicobacter pylori 26695
  9fci-assembly1_D  TM=4.811E-01  e=4.072E+00  Homo sapiens
  5wbf-assembly3_C  TM=2.326E-01  e=9.118E-01  Helicobacter pylori 26695

pLDDT: mean 83.35, std 14.59, range [52.47, 97.69]

Sequence (88 aa):
MRRYLSSEIYLLHNNAEVNGIRAGFVEIDLVGREPHALNVFNTTDRGIVFVDCTGIDDRKVSLKEQEKFLGSYFWDSLGIVEDIEIYW